Protein AF-A0A355F0G7-F1 (afdb_monomer)

Solvent-accessible surface area (backbone atoms only — not comparable to full-atom values): 9096 Å² total; per-residue (Å²): 131,79,78,76,77,79,78,52,64,48,78,48,77,61,92,85,51,51,58,78,97,47,47,94,52,57,49,36,37,37,35,39,69,74,61,60,61,42,99,81,49,38,65,32,58,67,62,50,36,55,46,54,54,48,50,50,53,51,30,58,75,64,64,29,51,63,37,31,39,38,64,49,66,73,39,27,54,54,47,21,65,75,69,75,42,88,33,47,37,76,66,89,65,71,54,96,89,41,71,76,45,29,29,31,83,95,26,54,66,36,38,40,36,39,39,33,57,69,71,77,78,74,74,77,73,71,79,72,65,94,83,71,82,79,83,88,57,100,82,72,78,82,88,79,80,83,134

Sequence (147 aa):
PAPPATPRFQAGNYGNHGVGAWEGKGFSVDLYLQASRDKRGFYDPAQSVDFLLSIDRTAKALGARWQVVYNDFGVAQKVNSATGLFNVVFQGSLHKGLLNWHGPEPLILHFHLDLEIKQAVKPAQPPLPDGGVCESYPDGGACWGEP

Structure (mmCIF, N/CA/C/O backbone):
data_AF-A0A355F0G7-F1
#
_entry.id   AF-A0A355F0G7-F1
#
loop_
_atom_site.group_PDB
_atom_site.id
_atom_site.type_symbol
_atom_site.label_atom_id
_atom_site.label_alt_id
_atom_site.label_comp_id
_atom_site.label_asym_id
_atom_site.label_entity_id
_atom_site.label_seq_id
_atom_site.pdbx_PDB_ins_code
_atom_site.Cartn_x
_atom_site.Cartn_y
_atom_site.Cartn_z
_atom_site.occupancy
_atom_site.B_iso_or_equiv
_atom_site.auth_seq_id
_atom_site.auth_comp_id
_atom_site.auth_asym_id
_atom_site.auth_atom_id
_atom_site.pdbx_PDB_model_num
ATOM 1 N N . PRO A 1 1 ? 17.495 6.503 16.984 1.00 45.22 1 PRO A N 1
ATOM 2 C CA . PRO A 1 1 ? 17.244 6.707 15.535 1.00 45.22 1 PRO A CA 1
ATOM 3 C C . PRO A 1 1 ? 16.224 7.829 15.335 1.00 45.22 1 PRO A C 1
ATOM 5 O O . PRO A 1 1 ? 15.246 7.871 16.078 1.00 45.22 1 PRO A O 1
ATOM 8 N N . ALA A 1 2 ? 16.459 8.745 14.392 1.00 36.19 2 ALA A N 1
ATOM 9 C CA . ALA A 1 2 ? 15.428 9.701 13.993 1.00 36.19 2 ALA A CA 1
ATOM 10 C C . ALA A 1 2 ? 14.214 8.931 13.438 1.00 36.19 2 ALA A C 1
ATOM 12 O O . ALA A 1 2 ? 14.415 7.869 12.836 1.00 36.19 2 ALA A O 1
ATOM 13 N N . PRO A 1 3 ? 12.974 9.410 13.648 1.00 52.09 3 PRO A N 1
ATOM 14 C CA . PRO A 1 3 ? 11.827 8.821 12.977 1.00 52.09 3 PRO A CA 1
ATOM 15 C C . PRO A 1 3 ? 12.094 8.839 11.464 1.00 52.09 3 PRO A C 1
ATOM 17 O O . PRO A 1 3 ? 12.613 9.844 10.963 1.00 52.09 3 PRO A O 1
ATOM 20 N N . PRO A 1 4 ? 11.811 7.742 10.739 1.00 56.06 4 PRO A N 1
ATOM 21 C CA . PRO A 1 4 ? 11.943 7.746 9.290 1.00 56.06 4 PRO A CA 1
ATOM 22 C C . PRO A 1 4 ? 11.145 8.929 8.739 1.00 56.06 4 PRO A C 1
ATOM 24 O O . PRO A 1 4 ? 10.053 9.226 9.231 1.00 56.06 4 PRO A O 1
ATOM 27 N N . ALA A 1 5 ? 11.721 9.642 7.768 1.00 63.69 5 ALA A N 1
ATOM 28 C CA . ALA A 1 5 ? 11.055 10.775 7.143 1.00 63.69 5 ALA A CA 1
ATOM 29 C C . ALA A 1 5 ? 9.657 10.344 6.681 1.00 63.69 5 ALA A C 1
ATOM 31 O O . ALA A 1 5 ? 9.518 9.290 6.058 1.00 63.69 5 ALA A O 1
ATOM 32 N N . THR A 1 6 ? 8.632 11.140 7.003 1.00 66.44 6 THR A N 1
ATOM 33 C CA . THR A 1 6 ? 7.255 10.848 6.598 1.00 66.44 6 THR A CA 1
ATOM 34 C C . THR A 1 6 ? 7.225 10.604 5.089 1.00 66.44 6 THR A C 1
ATOM 36 O O . THR A 1 6 ? 7.654 11.488 4.335 1.00 66.44 6 THR A O 1
ATOM 39 N N . PRO A 1 7 ? 6.754 9.431 4.631 1.00 77.25 7 PRO A N 1
ATOM 40 C CA . PRO A 1 7 ? 6.699 9.136 3.210 1.00 77.25 7 PRO A CA 1
ATOM 41 C C . PRO A 1 7 ? 5.864 10.195 2.488 1.00 77.25 7 PRO A C 1
ATOM 43 O O . PRO A 1 7 ? 4.774 10.551 2.939 1.00 77.25 7 PRO A O 1
ATOM 46 N N . ARG A 1 8 ? 6.379 10.723 1.375 1.00 88.81 8 ARG A N 1
ATOM 47 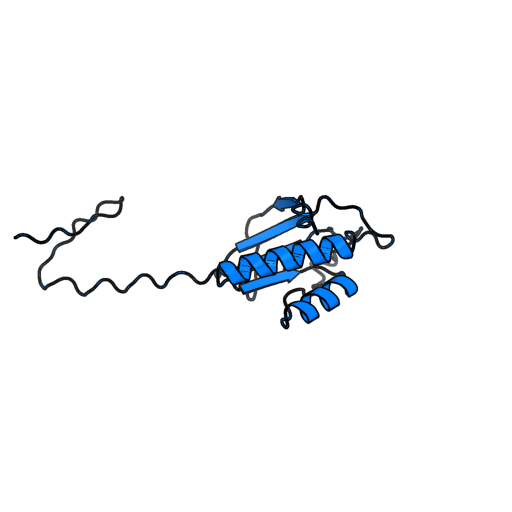C CA . ARG A 1 8 ? 5.648 11.682 0.539 1.00 88.81 8 ARG A CA 1
ATOM 48 C C . ARG A 1 8 ? 4.813 10.917 -0.473 1.00 88.81 8 ARG A C 1
ATOM 50 O O . ARG A 1 8 ? 5.334 10.042 -1.158 1.00 88.81 8 ARG A O 1
ATOM 57 N N . PHE A 1 9 ? 3.540 11.259 -0.597 1.00 93.50 9 PHE A N 1
ATOM 58 C CA . PHE A 1 9 ? 2.634 10.626 -1.548 1.00 93.50 9 PHE A CA 1
ATOM 59 C C . PHE A 1 9 ? 1.617 11.634 -2.082 1.00 93.50 9 PHE A C 1
ATOM 61 O O . PHE A 1 9 ? 1.391 12.685 -1.483 1.00 93.50 9 PHE A O 1
ATOM 68 N N . GLN A 1 10 ? 1.018 11.306 -3.221 1.00 95.00 10 GLN A N 1
ATOM 69 C CA . GLN A 1 10 ? -0.183 11.961 -3.735 1.00 95.00 10 GLN A CA 1
ATOM 70 C C . GLN A 1 10 ? -1.371 11.020 -3.553 1.00 95.00 10 GLN A C 1
ATOM 72 O O . GLN A 1 10 ? -1.204 9.805 -3.638 1.00 95.00 10 GLN A O 1
ATOM 77 N N . ALA A 1 11 ? -2.551 11.579 -3.303 1.00 94.31 11 ALA A N 1
ATOM 78 C CA . ALA A 1 11 ? -3.792 10.829 -3.173 1.00 94.31 11 ALA A CA 1
ATOM 79 C C . ALA A 1 11 ? -4.752 11.214 -4.305 1.00 94.31 11 ALA A C 1
ATOM 81 O O . ALA A 1 11 ? -4.884 12.397 -4.621 1.00 94.31 11 ALA A O 1
ATOM 82 N N . GLY A 1 12 ? -5.414 10.222 -4.896 1.00 91.19 12 GLY A N 1
ATOM 83 C CA . GLY A 1 12 ? -6.428 10.392 -5.933 1.00 91.19 12 GLY A CA 1
ATOM 84 C C . GLY A 1 12 ? -7.651 9.515 -5.667 1.00 91.19 12 GLY A C 1
ATOM 85 O O . GLY A 1 12 ? -7.542 8.461 -5.047 1.00 91.19 12 GLY A O 1
ATOM 86 N N . ASN A 1 13 ? -8.820 9.967 -6.113 1.00 88.69 13 ASN A N 1
ATOM 87 C CA . ASN A 1 13 ? -10.088 9.243 -5.999 1.00 88.69 13 ASN A CA 1
ATOM 88 C C . ASN A 1 13 ? -10.976 9.580 -7.216 1.00 88.69 13 ASN A C 1
ATOM 90 O O . ASN A 1 13 ? -10.761 10.601 -7.874 1.00 88.69 13 ASN A O 1
ATOM 94 N N . TYR A 1 14 ? -11.948 8.728 -7.535 1.00 82.75 14 TYR A N 1
ATOM 95 C CA . TYR A 1 14 ? -12.921 8.892 -8.615 1.00 82.75 14 TYR A CA 1
ATOM 96 C C . TYR A 1 14 ? -14.288 8.273 -8.252 1.00 82.75 14 TYR A C 1
ATOM 98 O O . TYR A 1 14 ? -14.450 7.584 -7.252 1.00 82.75 14 TYR A O 1
ATOM 106 N N . GLY A 1 15 ? -15.329 8.535 -9.050 1.00 78.06 15 GLY A N 1
ATOM 107 C CA . GLY A 1 15 ? -16.662 7.970 -8.794 1.00 78.06 15 GLY A CA 1
ATOM 108 C C . GLY A 1 15 ? -16.668 6.434 -8.841 1.00 78.06 15 GLY A C 1
ATOM 109 O O . GLY A 1 15 ? -16.110 5.853 -9.769 1.00 78.06 15 GLY A O 1
ATOM 110 N N . ASN A 1 16 ? -17.334 5.790 -7.873 1.00 75.19 16 ASN A N 1
ATOM 111 C CA . ASN A 1 16 ? -17.364 4.328 -7.668 1.00 75.19 16 ASN A CA 1
ATOM 112 C C . ASN A 1 16 ? -16.005 3.705 -7.298 1.00 75.19 16 ASN A C 1
ATOM 114 O O . ASN A 1 16 ? -15.757 2.527 -7.562 1.00 75.19 16 ASN A O 1
ATOM 118 N N . HIS A 1 17 ? -15.113 4.494 -6.700 1.00 77.12 17 HIS A N 1
ATOM 119 C CA . HIS A 1 17 ? -13.888 3.987 -6.095 1.00 77.12 17 HIS A CA 1
ATOM 120 C C . HIS A 1 17 ? -14.231 3.266 -4.788 1.00 77.12 17 HIS A C 1
ATOM 122 O O . HIS A 1 17 ? -14.886 3.843 -3.921 1.00 77.12 17 HIS A O 1
ATOM 128 N N . GLY A 1 18 ? -13.817 2.004 -4.667 1.00 74.75 18 GLY A N 1
ATOM 129 C CA . GLY A 1 18 ? -14.212 1.137 -3.555 1.00 74.75 18 GLY A CA 1
ATOM 130 C C . GLY A 1 18 ? -15.468 0.334 -3.859 1.00 74.75 18 GLY A C 1
ATOM 131 O O . GLY A 1 18 ? -16.577 0.861 -3.894 1.00 74.75 18 GLY A O 1
ATOM 132 N N . VAL A 1 19 ? -15.290 -0.967 -4.079 1.00 78.25 19 VAL A N 1
ATOM 133 C CA . VAL A 1 19 ? -16.362 -1.908 -4.438 1.00 78.25 19 VAL A CA 1
ATOM 134 C C . VAL A 1 19 ? -16.252 -3.194 -3.616 1.00 78.25 19 VAL A C 1
ATOM 136 O O . VAL A 1 19 ? -15.321 -3.388 -2.831 1.00 78.25 19 VAL A O 1
ATOM 139 N N . GLY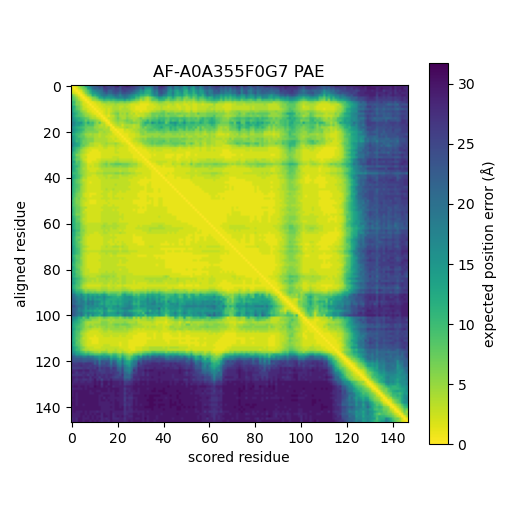 A 1 20 ? -17.198 -4.116 -3.794 1.00 82.38 20 GLY A N 1
ATOM 140 C CA . GLY A 1 20 ? -17.127 -5.443 -3.187 1.00 82.38 20 GLY A CA 1
ATOM 141 C C . GLY A 1 20 ? -17.273 -5.387 -1.668 1.00 82.38 20 GLY A C 1
ATOM 142 O O . GLY A 1 20 ? -18.249 -4.855 -1.149 1.00 82.38 20 GLY A O 1
ATOM 143 N N . ALA A 1 21 ? -16.316 -5.953 -0.928 1.00 83.25 21 ALA A N 1
ATOM 144 C CA . ALA A 1 21 ? -16.418 -6.057 0.531 1.00 83.25 21 ALA A CA 1
ATOM 145 C C . ALA A 1 21 ? -16.423 -4.695 1.260 1.00 83.25 21 ALA A C 1
ATOM 147 O O . ALA A 1 21 ? -16.857 -4.649 2.419 1.00 83.25 21 ALA A O 1
ATOM 148 N N . TRP A 1 22 ? -15.975 -3.629 0.587 1.00 86.56 22 TRP A N 1
ATOM 149 C CA . TRP A 1 22 ? -15.801 -2.275 1.122 1.00 86.56 22 TRP A CA 1
ATOM 150 C C . TRP A 1 22 ? -16.882 -1.280 0.673 1.00 86.56 22 TRP A C 1
ATOM 152 O O . TRP A 1 22 ? -16.950 -0.173 1.207 1.00 86.56 22 TRP A O 1
ATOM 162 N N . GLU A 1 23 ? -17.764 -1.677 -0.251 1.00 86.75 23 GLU A N 1
ATOM 163 C CA . GLU A 1 23 ? -18.834 -0.820 -0.771 1.00 86.75 23 GLU A CA 1
ATOM 164 C C . GLU A 1 23 ? -19.733 -0.295 0.364 1.00 86.75 23 GLU A C 1
ATOM 166 O O . GLU A 1 23 ? -20.255 -1.063 1.176 1.00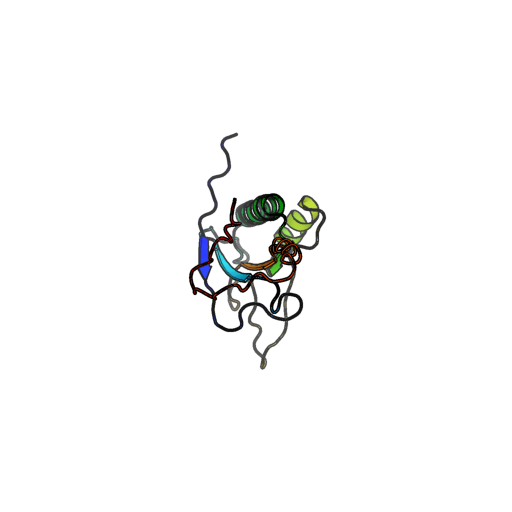 86.75 23 GLU A O 1
ATOM 171 N N . GLY A 1 24 ? -19.877 1.033 0.445 1.00 84.62 24 GLY A N 1
ATOM 172 C CA . GLY A 1 24 ? -20.718 1.715 1.435 1.00 84.62 24 GLY A CA 1
ATOM 173 C C . GLY A 1 24 ? -20.209 1.696 2.884 1.00 84.62 24 GLY A C 1
ATOM 174 O O . GLY A 1 24 ? -20.915 2.179 3.768 1.00 84.62 24 GLY A O 1
ATOM 175 N N . LYS A 1 25 ? -19.013 1.155 3.158 1.00 84.69 25 LYS A N 1
ATOM 176 C CA . LYS A 1 25 ? -18.473 1.021 4.529 1.00 84.69 25 LYS A CA 1
ATOM 177 C C . LYS A 1 25 ? -17.398 2.042 4.885 1.00 84.69 25 LYS A C 1
ATOM 179 O O . LYS A 1 25 ? -17.044 2.175 6.053 1.00 84.69 25 LYS A O 1
ATOM 184 N N . GLY A 1 26 ? -16.860 2.759 3.905 1.00 87.62 26 GLY A N 1
ATOM 185 C CA . GLY A 1 26 ? -15.755 3.672 4.150 1.00 87.62 26 GLY A CA 1
ATOM 186 C C . GLY A 1 26 ? -15.260 4.380 2.901 1.00 87.62 26 GLY A C 1
ATOM 187 O O . GLY A 1 26 ? -16.055 4.768 2.047 1.00 87.62 26 GLY A O 1
ATOM 188 N N . PHE A 1 27 ? -13.946 4.571 2.835 1.00 88.38 27 PHE A N 1
ATOM 189 C CA . PHE A 1 27 ? -13.268 5.302 1.772 1.00 88.38 27 PHE A CA 1
ATOM 190 C C . PHE A 1 27 ? -12.326 4.378 1.017 1.00 88.38 27 PHE A C 1
ATOM 192 O O . PHE A 1 27 ? -11.622 3.583 1.641 1.00 88.38 27 PHE A O 1
ATOM 199 N N . SER A 1 28 ? -12.246 4.579 -0.292 1.00 92.50 28 SER A N 1
ATOM 200 C CA . SER A 1 28 ? -11.182 4.017 -1.116 1.00 92.50 28 SER A CA 1
ATOM 201 C C . SER A 1 28 ? -10.412 5.145 -1.786 1.00 92.50 28 SER A C 1
ATOM 203 O O . SER A 1 28 ? -10.988 6.181 -2.120 1.00 92.50 28 SER A O 1
ATOM 205 N N . VAL A 1 29 ? -9.093 5.000 -1.881 1.00 94.19 29 VAL A N 1
ATOM 206 C CA . VAL A 1 29 ? -8.198 6.041 -2.393 1.00 94.19 29 VAL A CA 1
ATOM 207 C C . VAL A 1 29 ? -6.957 5.413 -3.014 1.00 94.19 29 VAL A C 1
ATOM 209 O O . VAL A 1 29 ? -6.389 4.464 -2.476 1.00 94.19 29 VAL A O 1
ATOM 212 N N . ASP A 1 30 ? -6.499 5.977 -4.125 1.00 94.69 30 ASP A N 1
ATOM 213 C CA . ASP A 1 30 ? -5.262 5.575 -4.775 1.00 94.69 30 ASP A CA 1
ATOM 214 C C . ASP A 1 30 ? -4.138 6.464 -4.251 1.00 94.69 30 ASP A C 1
ATOM 216 O O . ASP A 1 30 ? -4.222 7.695 -4.277 1.00 94.69 30 ASP A O 1
ATOM 220 N N . LEU A 1 31 ? -3.079 5.836 -3.754 1.00 95.94 31 LEU A N 1
ATOM 221 C CA . LEU A 1 31 ? -1.924 6.501 -3.172 1.00 95.94 31 LEU A CA 1
ATOM 222 C C . LEU A 1 31 ? -0.702 6.260 -4.057 1.00 95.94 31 LEU A C 1
ATOM 224 O O . LEU A 1 31 ? -0.271 5.123 -4.273 1.00 95.94 31 LEU A O 1
ATOM 228 N N . TYR A 1 32 ? -0.117 7.352 -4.538 1.00 95.44 32 TYR A N 1
ATOM 229 C CA . TYR A 1 32 ? 1.056 7.359 -5.403 1.00 95.44 32 TYR A CA 1
ATOM 230 C C . TYR A 1 32 ? 2.266 7.814 -4.599 1.00 95.44 32 TYR A C 1
ATOM 232 O O . TYR A 1 32 ? 2.417 8.997 -4.282 1.00 95.44 32 TYR A O 1
ATOM 240 N N . LEU A 1 33 ? 3.130 6.866 -4.247 1.00 94.56 33 LEU A N 1
ATOM 241 C CA . LEU A 1 33 ? 4.308 7.136 -3.437 1.00 94.56 33 LEU A CA 1
ATOM 242 C C . LEU A 1 33 ? 5.369 7.882 -4.261 1.00 94.56 33 LEU A C 1
ATOM 244 O O . LEU A 1 33 ? 5.724 7.476 -5.367 1.00 94.56 33 LEU A O 1
ATOM 248 N N . GLN A 1 34 ? 5.909 8.967 -3.711 1.00 92.31 34 GLN A N 1
ATOM 249 C CA . GLN A 1 34 ? 7.064 9.670 -4.272 1.00 92.31 34 GLN A CA 1
ATOM 250 C C . GLN A 1 34 ? 8.345 8.968 -3.807 1.00 92.31 34 GLN A C 1
ATOM 252 O O . GLN A 1 34 ? 9.063 9.451 -2.933 1.00 92.31 34 GLN A O 1
ATOM 257 N N . ALA A 1 35 ? 8.586 7.790 -4.374 1.00 88.31 35 ALA A N 1
ATOM 258 C CA . ALA A 1 35 ? 9.691 6.898 -4.045 1.00 88.31 35 ALA A CA 1
ATOM 259 C C . ALA A 1 35 ? 10.502 6.537 -5.292 1.00 88.31 35 ALA A C 1
ATOM 261 O O . ALA A 1 35 ? 10.000 6.581 -6.420 1.00 88.31 35 ALA A O 1
ATOM 262 N N . SER A 1 36 ? 11.752 6.125 -5.081 1.00 92.50 36 SER A N 1
ATOM 263 C CA . SER A 1 36 ? 12.503 5.424 -6.123 1.00 92.50 36 SER A CA 1
ATOM 264 C C . SER A 1 36 ? 11.808 4.110 -6.474 1.00 92.50 36 SER A C 1
ATOM 266 O O . SER A 1 36 ? 11.136 3.509 -5.633 1.00 92.50 36 SER A O 1
ATOM 268 N N . ARG A 1 37 ? 11.989 3.650 -7.713 1.00 95.44 37 ARG A N 1
ATOM 269 C CA . ARG A 1 37 ? 11.543 2.323 -8.138 1.00 95.44 37 ARG A CA 1
ATOM 270 C C . ARG A 1 37 ? 12.684 1.318 -8.051 1.00 95.44 37 ARG A C 1
ATOM 272 O O . ARG A 1 37 ? 13.844 1.684 -8.235 1.00 95.44 37 ARG A O 1
ATOM 279 N N . ASP A 1 38 ? 12.355 0.060 -7.792 1.00 95.75 38 ASP A N 1
ATOM 280 C CA . ASP A 1 38 ? 13.315 -1.034 -7.852 1.00 95.75 38 ASP A CA 1
ATOM 281 C C . ASP A 1 38 ? 13.503 -1.553 -9.290 1.00 95.75 38 ASP A C 1
ATOM 283 O O . ASP A 1 38 ? 12.866 -1.097 -10.241 1.00 95.75 38 ASP A O 1
ATOM 287 N N . LYS A 1 39 ? 14.371 -2.557 -9.460 1.00 96.50 39 LYS A N 1
ATOM 288 C CA . LYS A 1 39 ? 14.663 -3.158 -10.775 1.00 96.50 39 LYS A CA 1
ATOM 289 C C . LYS A 1 39 ? 13.468 -3.849 -11.448 1.00 96.50 39 LYS A C 1
ATOM 291 O O . LYS A 1 39 ? 13.548 -4.166 -12.628 1.00 96.50 39 LYS A O 1
ATOM 296 N N . ARG A 1 40 ? 12.406 -4.153 -10.697 1.00 95.06 40 ARG A N 1
ATOM 297 C CA .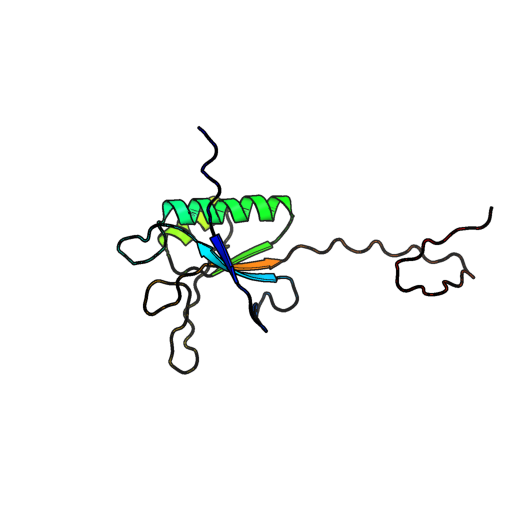 ARG A 1 40 ? 11.161 -4.745 -11.207 1.00 95.06 40 ARG A CA 1
ATOM 298 C C . ARG A 1 40 ? 10.166 -3.654 -11.620 1.00 95.06 40 ARG A C 1
ATOM 300 O O . ARG A 1 40 ? 9.163 -3.969 -12.244 1.00 95.06 40 ARG A O 1
ATOM 307 N N . GLY A 1 41 ? 10.441 -2.394 -11.275 1.00 95.56 41 GLY A N 1
ATOM 308 C CA . GLY A 1 41 ? 9.597 -1.233 -11.537 1.00 95.56 41 GLY A CA 1
ATOM 309 C C . GLY A 1 41 ? 8.590 -0.923 -10.426 1.00 95.56 41 GLY A C 1
ATOM 310 O O . GLY A 1 41 ? 7.844 0.045 -10.565 1.00 95.56 41 GLY A O 1
ATOM 311 N N . PHE A 1 42 ? 8.553 -1.710 -9.347 1.00 96.44 42 PHE A N 1
ATOM 312 C CA . PHE A 1 42 ? 7.745 -1.408 -8.162 1.00 96.44 42 PHE A CA 1
ATOM 313 C C . PHE A 1 42 ? 8.364 -0.250 -7.384 1.00 96.44 42 PHE A C 1
ATOM 315 O O . PHE A 1 42 ? 9.534 0.071 -7.586 1.00 96.44 42 PHE A O 1
ATOM 322 N N . TYR A 1 43 ? 7.616 0.365 -6.465 1.00 96.50 43 TYR A N 1
ATOM 323 C CA . TYR A 1 43 ? 8.234 1.247 -5.476 1.00 96.50 43 TYR A CA 1
ATOM 324 C C . TYR A 1 43 ? 9.292 0.489 -4.671 1.00 96.50 43 TYR A C 1
ATOM 326 O O . TYR A 1 43 ? 9.169 -0.722 -4.469 1.00 96.50 43 TYR A O 1
ATOM 334 N N . ASP A 1 44 ? 10.317 1.203 -4.202 1.00 96.12 44 ASP A N 1
ATOM 335 C CA . ASP A 1 44 ? 11.354 0.625 -3.352 1.00 96.12 44 ASP A CA 1
ATOM 336 C C . ASP A 1 44 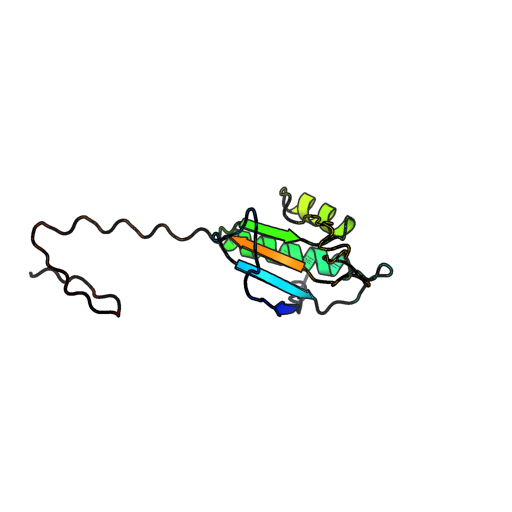? 10.721 -0.201 -2.208 1.00 96.12 44 ASP A C 1
ATOM 338 O O . ASP A 1 44 ? 9.825 0.298 -1.510 1.00 96.12 44 ASP A O 1
ATOM 342 N N . PRO A 1 45 ? 11.137 -1.466 -2.007 1.00 96.00 45 PRO A N 1
ATOM 343 C CA . PRO A 1 45 ? 10.484 -2.338 -1.041 1.00 96.00 45 PRO A CA 1
ATOM 344 C C . PRO A 1 45 ? 10.581 -1.846 0.402 1.00 96.00 45 PRO A C 1
ATOM 346 O O . PRO A 1 45 ? 9.645 -2.062 1.168 1.00 96.00 45 PRO A O 1
ATOM 349 N N . ALA A 1 46 ? 11.691 -1.213 0.797 1.00 94.50 46 ALA A N 1
ATOM 350 C CA . ALA A 1 46 ? 11.844 -0.711 2.160 1.00 94.50 46 ALA A CA 1
ATOM 351 C C . ALA A 1 46 ? 10.911 0.484 2.389 1.00 94.50 46 ALA A C 1
ATOM 353 O O . ALA A 1 46 ? 10.135 0.480 3.343 1.00 94.50 46 ALA A O 1
ATOM 354 N N . GLN A 1 47 ? 10.889 1.435 1.452 1.00 95.00 47 GLN A N 1
ATOM 355 C CA . GLN A 1 47 ? 9.990 2.591 1.516 1.00 95.00 47 GLN A CA 1
ATOM 356 C C . GLN A 1 47 ? 8.510 2.184 1.477 1.00 95.00 47 GLN A C 1
ATOM 358 O O . GLN A 1 47 ? 7.691 2.759 2.193 1.00 95.00 47 GLN A O 1
ATOM 363 N N . SER A 1 48 ? 8.164 1.167 0.684 1.00 96.12 48 SER A N 1
ATOM 364 C CA . SER A 1 48 ? 6.800 0.630 0.607 1.00 96.12 48 SER A CA 1
ATOM 365 C C . SER A 1 48 ? 6.355 0.000 1.928 1.00 96.12 48 SER A C 1
ATOM 367 O O . SER A 1 48 ? 5.245 0.253 2.393 1.00 96.12 48 SER A O 1
ATOM 369 N N . VAL A 1 49 ? 7.223 -0.803 2.554 1.00 96.94 49 VAL A N 1
ATOM 370 C CA . VAL A 1 49 ? 6.942 -1.416 3.861 1.00 96.94 49 VAL A CA 1
ATOM 371 C C . VAL A 1 49 ? 6.789 -0.339 4.932 1.00 96.94 49 VAL A C 1
ATOM 373 O O . VAL A 1 49 ? 5.806 -0.363 5.671 1.00 96.94 49 VAL A O 1
ATOM 376 N N . ASP A 1 50 ? 7.697 0.636 4.986 1.00 95.00 50 ASP A N 1
ATOM 377 C CA . ASP A 1 50 ? 7.626 1.732 5.958 1.00 95.00 50 ASP A CA 1
ATOM 378 C C . ASP A 1 50 ? 6.339 2.553 5.805 1.00 95.00 50 ASP A C 1
ATOM 380 O O . ASP A 1 50 ? 5.690 2.894 6.801 1.00 95.00 50 ASP A O 1
ATOM 384 N N . PHE A 1 51 ? 5.930 2.819 4.562 1.00 96.00 51 PHE A N 1
ATOM 385 C CA . PHE A 1 51 ? 4.682 3.504 4.250 1.00 96.00 51 PHE A CA 1
ATOM 386 C C . PHE A 1 51 ? 3.454 2.715 4.712 1.00 96.00 51 PHE A C 1
ATOM 388 O O . PHE A 1 51 ? 2.627 3.247 5.454 1.00 96.00 51 PHE A O 1
ATOM 395 N N . LEU A 1 52 ? 3.349 1.434 4.367 1.00 97.00 52 LEU A N 1
ATOM 396 C CA . LEU A 1 52 ? 2.201 0.607 4.751 1.00 97.00 52 LEU A CA 1
ATOM 397 C C . LEU A 1 52 ? 2.131 0.365 6.264 1.00 97.00 52 LEU A C 1
ATOM 399 O O . LEU A 1 52 ? 1.049 0.376 6.846 1.00 97.00 52 LEU A O 1
ATOM 403 N N . LEU A 1 53 ? 3.275 0.233 6.940 1.00 96.69 53 LEU A N 1
ATOM 404 C CA . LEU A 1 53 ? 3.310 0.177 8.403 1.00 96.69 53 LEU A CA 1
ATOM 405 C C . LEU A 1 53 ? 2.938 1.518 9.050 1.00 96.69 53 LEU A C 1
ATOM 407 O O . LEU A 1 53 ? 2.480 1.536 10.192 1.00 96.69 53 LEU A O 1
ATOM 411 N N . SER A 1 54 ? 3.115 2.648 8.358 1.00 95.19 54 SER A N 1
ATOM 412 C CA . SER A 1 54 ? 2.596 3.940 8.824 1.00 95.19 54 SER A CA 1
ATOM 413 C C . SER A 1 54 ? 1.071 4.017 8.724 1.00 95.19 54 SER A C 1
ATOM 415 O O . SER A 1 54 ? 0.436 4.476 9.674 1.00 95.19 54 SER A O 1
ATOM 417 N N . ILE A 1 55 ? 0.485 3.480 7.647 1.00 95.56 55 ILE A N 1
ATOM 418 C CA . ILE A 1 55 ? -0.969 3.324 7.506 1.00 95.56 55 ILE A CA 1
ATOM 419 C C . ILE A 1 55 ? -1.508 2.434 8.627 1.00 95.56 55 ILE A C 1
ATOM 421 O O . ILE A 1 55 ? -2.462 2.827 9.288 1.00 95.56 55 ILE A O 1
ATOM 425 N N . ASP A 1 56 ? -0.860 1.300 8.911 1.00 96.38 56 ASP A N 1
ATOM 426 C CA . ASP A 1 56 ? -1.267 0.399 9.996 1.00 96.38 56 ASP A CA 1
ATOM 427 C C . ASP A 1 56 ? -1.314 1.093 11.363 1.00 96.38 56 ASP A C 1
ATOM 429 O O . ASP A 1 56 ? -2.310 0.992 12.081 1.00 96.38 56 ASP A O 1
ATOM 433 N N . ARG A 1 57 ? -0.258 1.839 11.717 1.00 95.12 57 ARG A N 1
ATOM 434 C CA . ARG A 1 57 ? -0.214 2.592 12.980 1.00 95.12 57 ARG A CA 1
ATOM 435 C C . ARG A 1 57 ? -1.352 3.607 13.068 1.00 95.12 57 ARG A C 1
ATOM 437 O O . ARG A 1 57 ? -2.012 3.682 14.103 1.00 95.12 57 ARG A O 1
ATOM 444 N N . THR A 1 58 ? -1.602 4.352 11.993 1.00 93.12 58 THR A N 1
ATOM 445 C CA . THR A 1 58 ? -2.688 5.338 11.938 1.00 93.12 58 THR A CA 1
ATOM 446 C C . THR A 1 58 ? -4.061 4.672 12.008 1.00 93.12 58 THR A C 1
ATOM 448 O O . THR A 1 58 ? -4.902 5.091 12.797 1.00 93.12 58 THR A O 1
ATOM 451 N N . ALA A 1 59 ? -4.287 3.601 11.247 1.00 93.50 59 ALA A N 1
ATOM 452 C CA . ALA A 1 59 ? -5.548 2.868 11.251 1.00 93.50 59 ALA A CA 1
ATOM 453 C C . ALA A 1 59 ? -5.856 2.298 12.642 1.00 93.50 59 ALA A C 1
ATOM 455 O O . ALA A 1 59 ? -6.965 2.473 13.143 1.00 93.50 59 ALA A O 1
ATOM 456 N N . LYS A 1 60 ? -4.859 1.711 13.318 1.00 93.38 60 LYS A N 1
ATOM 457 C CA . LYS A 1 60 ? -4.990 1.242 14.707 1.00 93.38 60 LYS A CA 1
ATOM 458 C C . LYS A 1 60 ? -5.339 2.374 15.668 1.00 93.38 60 LYS A C 1
ATOM 460 O O . LYS A 1 60 ? -6.239 2.202 16.484 1.00 93.38 60 LYS A O 1
ATOM 465 N N . ALA A 1 61 ? -4.677 3.526 15.550 1.00 92.06 61 ALA A N 1
ATOM 466 C CA . ALA A 1 61 ? -4.973 4.696 16.378 1.00 92.06 61 ALA A CA 1
ATOM 467 C C . ALA A 1 61 ? -6.409 5.218 16.178 1.00 92.06 61 ALA A C 1
ATOM 469 O O . ALA A 1 61 ? -7.011 5.727 17.118 1.00 92.06 61 ALA A O 1
ATOM 470 N N . LEU A 1 62 ? -6.969 5.051 14.977 1.00 89.75 62 LEU A N 1
ATOM 471 C CA . LEU A 1 62 ? -8.346 5.426 14.640 1.00 89.75 62 LEU A CA 1
ATOM 472 C C . LEU A 1 62 ? -9.377 4.317 14.914 1.00 89.75 62 LEU A C 1
ATOM 474 O O . LEU A 1 62 ? -10.568 4.530 14.698 1.00 89.75 62 LEU A O 1
ATOM 478 N N . GLY A 1 63 ? -8.953 3.120 15.335 1.00 91.25 63 GLY A N 1
ATOM 479 C CA . GLY A 1 63 ? -9.838 1.953 15.429 1.00 91.25 63 GLY A CA 1
ATOM 480 C C . GLY A 1 63 ? -10.416 1.510 14.075 1.00 91.25 63 GLY A C 1
ATOM 481 O O . GLY A 1 63 ? -11.490 0.903 14.028 1.00 91.25 63 GLY A O 1
ATOM 482 N N . ALA A 1 64 ? -9.728 1.834 12.981 1.00 91.94 64 ALA A N 1
ATOM 483 C CA . ALA A 1 64 ? -10.145 1.560 11.616 1.00 91.94 64 ALA A CA 1
ATOM 484 C C . ALA A 1 64 ? -9.658 0.187 11.130 1.00 91.94 64 ALA A C 1
ATOM 486 O O . ALA A 1 64 ? -8.606 -0.313 11.538 1.00 91.94 64 ALA A O 1
ATOM 487 N N . ARG A 1 65 ? -10.416 -0.406 10.208 1.00 93.81 65 ARG A N 1
ATOM 488 C CA . ARG A 1 65 ? -9.969 -1.530 9.379 1.00 93.81 65 ARG A CA 1
ATOM 489 C C . ARG A 1 65 ? -9.425 -0.983 8.073 1.00 93.81 65 ARG A C 1
ATOM 491 O O . ARG A 1 65 ? -9.989 -0.039 7.528 1.00 93.81 65 ARG A O 1
ATOM 498 N N . TRP A 1 66 ? -8.366 -1.595 7.564 1.00 96.06 66 TRP A N 1
ATOM 499 C CA . TRP A 1 66 ? -7.746 -1.168 6.319 1.00 96.06 66 TRP A CA 1
ATOM 500 C C . TRP A 1 66 ? -7.296 -2.365 5.485 1.00 96.06 66 TRP A C 1
ATOM 502 O O . TRP A 1 66 ? -6.992 -3.429 6.027 1.00 96.06 66 TRP A O 1
ATOM 512 N N . GLN A 1 67 ? -7.251 -2.178 4.174 1.00 96.25 67 GLN A N 1
ATOM 513 C CA . GLN A 1 67 ? -6.654 -3.100 3.217 1.00 96.25 67 GLN A CA 1
ATOM 514 C C . GLN A 1 67 ? -6.015 -2.295 2.094 1.00 96.25 67 GLN A C 1
ATOM 516 O O . GLN A 1 67 ? -6.506 -1.233 1.733 1.00 96.25 67 GLN A O 1
ATOM 521 N N . VAL A 1 68 ? -4.914 -2.793 1.544 1.00 95.94 68 VAL A N 1
ATOM 522 C CA . VAL A 1 68 ? -4.2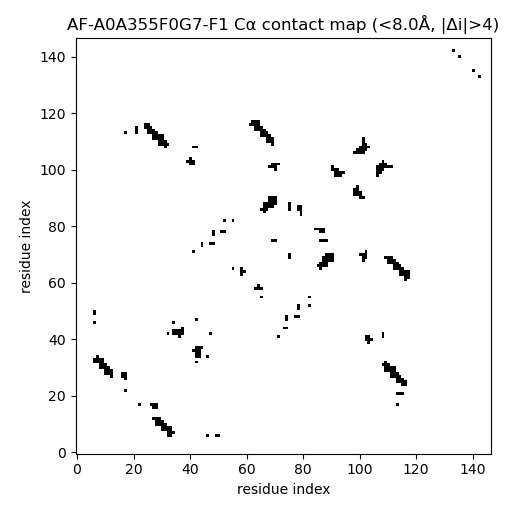89 -2.232 0.356 1.00 95.94 68 VAL A CA 1
ATOM 523 C C . VAL A 1 68 ? -4.163 -3.290 -0.723 1.00 95.94 68 VAL A C 1
ATOM 525 O O . VAL A 1 68 ? -3.644 -4.376 -0.465 1.00 95.94 68 VAL A O 1
ATOM 528 N N . VAL A 1 69 ? -4.554 -2.956 -1.949 1.00 93.94 69 VAL A N 1
ATOM 529 C CA . VAL A 1 69 ? -4.217 -3.753 -3.129 1.00 93.94 69 VAL A CA 1
ATOM 530 C C . VAL A 1 69 ? -2.877 -3.269 -3.691 1.00 93.94 69 VAL A C 1
ATOM 532 O O . VAL A 1 69 ? -2.745 -2.115 -4.106 1.00 93.94 69 VAL A O 1
ATOM 535 N N . TYR A 1 70 ? -1.861 -4.138 -3.664 1.00 95.12 70 TYR A N 1
ATOM 536 C CA . TYR A 1 70 ? -0.515 -3.854 -4.179 1.00 95.12 70 TYR A CA 1
ATOM 537 C C . TYR A 1 70 ? 0.236 -5.146 -4.516 1.00 95.12 70 TYR A C 1
ATOM 539 O O . TYR A 1 70 ? 0.484 -5.976 -3.643 1.00 95.12 70 TYR A O 1
ATOM 547 N N . ASN A 1 71 ? 0.641 -5.311 -5.778 1.00 93.88 71 ASN A N 1
ATOM 548 C CA . ASN A 1 71 ? 1.064 -6.611 -6.308 1.00 93.88 71 ASN A CA 1
ATOM 549 C C . ASN A 1 71 ? 2.561 -6.948 -6.105 1.00 93.88 71 ASN A C 1
ATOM 551 O O . ASN A 1 71 ? 3.097 -7.805 -6.811 1.00 93.88 71 ASN A O 1
ATOM 555 N N . ASP A 1 72 ? 3.250 -6.343 -5.131 1.00 94.69 72 ASP A N 1
ATOM 556 C CA . ASP A 1 72 ? 4.596 -6.786 -4.733 1.00 94.69 72 ASP A CA 1
ATOM 557 C C . ASP A 1 72 ? 4.530 -7.831 -3.605 1.00 94.69 72 ASP A C 1
ATOM 559 O O . ASP A 1 72 ? 4.328 -7.501 -2.433 1.00 94.69 72 ASP A O 1
ATOM 563 N N . PHE A 1 73 ? 4.772 -9.103 -3.949 1.00 93.88 73 PHE A N 1
ATOM 564 C CA . PHE A 1 73 ? 4.792 -10.229 -3.002 1.00 93.88 73 PHE A CA 1
ATOM 565 C C . PHE A 1 73 ? 5.728 -10.023 -1.811 1.00 93.88 73 PHE A C 1
ATOM 567 O O . PHE A 1 73 ? 5.361 -10.341 -0.679 1.00 93.88 73 PHE A O 1
ATOM 574 N N . GLY A 1 74 ? 6.915 -9.457 -2.039 1.00 96.56 74 GLY A N 1
ATOM 575 C CA . GLY A 1 74 ? 7.886 -9.251 -0.968 1.00 96.56 74 GLY A CA 1
ATOM 576 C C . GLY A 1 74 ? 7.413 -8.210 0.046 1.00 96.56 74 GLY A C 1
ATOM 577 O O . GLY A 1 74 ? 7.618 -8.374 1.249 1.00 96.56 74 GLY A O 1
ATOM 578 N N . VAL A 1 75 ? 6.750 -7.155 -0.430 1.00 97.44 75 VAL A N 1
ATOM 579 C CA . VAL A 1 75 ? 6.163 -6.119 0.430 1.00 97.44 75 VAL A CA 1
ATOM 580 C C . VAL A 1 75 ? 4.956 -6.676 1.177 1.00 97.44 75 VAL A C 1
ATOM 582 O O . VAL A 1 75 ? 4.893 -6.542 2.400 1.00 97.44 75 VAL A O 1
ATOM 585 N N . ALA A 1 76 ? 4.046 -7.362 0.480 1.00 97.56 76 ALA A N 1
ATOM 586 C CA . ALA A 1 76 ? 2.860 -7.945 1.097 1.00 97.56 76 ALA A CA 1
ATOM 587 C C . ALA A 1 76 ? 3.225 -8.935 2.208 1.00 97.56 76 ALA A C 1
ATOM 589 O O . ALA A 1 76 ? 2.713 -8.830 3.321 1.00 97.56 76 ALA A O 1
ATOM 590 N N . GLN A 1 77 ? 4.174 -9.841 1.954 1.00 97.88 77 GLN A N 1
ATOM 591 C CA . GLN A 1 77 ? 4.637 -10.800 2.955 1.00 97.88 77 GLN A CA 1
ATOM 592 C C . GLN A 1 77 ? 5.178 -10.101 4.207 1.00 97.88 77 GLN A C 1
ATOM 594 O O . GLN A 1 77 ? 4.808 -10.472 5.323 1.00 97.88 77 GLN A O 1
ATOM 599 N N . LYS A 1 78 ? 6.033 -9.085 4.039 1.00 98.31 78 LYS A N 1
ATOM 600 C CA . LYS A 1 78 ? 6.633 -8.352 5.162 1.00 98.31 78 LYS A CA 1
ATOM 601 C C . LYS A 1 78 ? 5.579 -7.622 5.988 1.00 98.31 78 LYS A C 1
ATOM 603 O O . LYS A 1 78 ? 5.570 -7.757 7.209 1.00 98.31 78 LYS A O 1
ATOM 608 N N . VAL A 1 79 ? 4.680 -6.885 5.337 1.00 98.31 79 VAL A N 1
ATOM 609 C CA . VAL A 1 79 ? 3.646 -6.100 6.028 1.00 98.31 79 VAL A CA 1
ATOM 610 C C . VAL A 1 79 ? 2.631 -7.013 6.709 1.00 98.31 79 VAL A C 1
ATOM 612 O O . VAL A 1 79 ? 2.319 -6.811 7.881 1.00 98.31 79 VAL A O 1
ATOM 615 N N . ASN A 1 80 ? 2.157 -8.055 6.026 1.00 98.31 80 ASN A N 1
ATOM 616 C CA . ASN A 1 80 ? 1.178 -8.977 6.600 1.00 98.31 80 ASN A CA 1
ATOM 617 C C . ASN A 1 80 ? 1.770 -9.760 7.781 1.00 98.31 80 ASN A C 1
ATOM 619 O O . ASN A 1 80 ? 1.106 -9.932 8.800 1.00 98.31 80 ASN A O 1
ATOM 623 N N . SER A 1 81 ? 3.048 -10.152 7.705 1.00 98.06 81 SER A N 1
ATOM 624 C CA . SER A 1 81 ? 3.737 -10.782 8.842 1.00 98.06 81 SER A CA 1
ATOM 625 C C . SER A 1 81 ? 3.903 -9.818 10.018 1.00 98.06 81 SER A C 1
ATOM 627 O O . SER A 1 81 ? 3.681 -10.203 11.160 1.00 98.06 81 SER A O 1
ATOM 629 N N . ALA A 1 82 ? 4.263 -8.558 9.755 1.00 97.44 82 ALA A N 1
ATOM 630 C CA . ALA A 1 82 ? 4.466 -7.554 10.800 1.00 97.44 82 ALA A CA 1
ATOM 631 C C . ALA A 1 82 ? 3.159 -7.119 11.486 1.00 97.44 82 ALA A C 1
ATOM 633 O O . ALA A 1 82 ? 3.160 -6.786 12.669 1.00 97.44 82 ALA A O 1
ATOM 634 N N . THR A 1 83 ? 2.046 -7.106 10.752 1.00 97.12 83 THR A N 1
ATOM 635 C CA . THR A 1 83 ? 0.734 -6.699 11.278 1.00 97.12 83 THR A CA 1
ATOM 636 C C . THR A 1 83 ? -0.069 -7.862 11.858 1.00 97.12 83 THR A C 1
ATOM 638 O O . THR A 1 83 ? -0.987 -7.620 12.640 1.00 97.12 83 THR A O 1
ATOM 641 N N . GLY A 1 84 ? 0.268 -9.105 11.493 1.00 96.50 84 GLY A N 1
ATOM 642 C CA . GLY A 1 84 ? -0.498 -10.303 11.843 1.00 96.50 84 GLY A CA 1
ATOM 643 C C . GLY A 1 84 ? -1.831 -10.419 11.094 1.00 96.50 84 GLY A C 1
ATOM 644 O O . GLY A 1 84 ? -2.665 -11.245 11.458 1.00 96.50 84 GLY A O 1
ATOM 645 N N . LEU A 1 85 ? -2.051 -9.586 10.073 1.00 94.88 85 LEU A N 1
ATOM 646 C CA . LEU A 1 85 ? -3.293 -9.487 9.313 1.00 94.88 85 LEU A CA 1
ATOM 647 C C . LEU A 1 85 ? -3.002 -9.517 7.813 1.00 94.88 85 LEU A C 1
ATOM 649 O O . LEU A 1 85 ? -1.939 -9.103 7.356 1.00 94.88 85 LEU A O 1
ATOM 653 N N . PHE A 1 86 ? -3.971 -9.975 7.025 1.00 94.69 86 PHE A N 1
ATOM 654 C CA . PHE A 1 86 ? -3.866 -9.999 5.566 1.00 94.69 86 PHE A CA 1
ATOM 655 C C . PHE A 1 86 ? -4.301 -8.652 4.961 1.00 94.69 86 PHE A C 1
ATOM 657 O O . PHE A 1 86 ? -5.299 -8.565 4.246 1.00 94.69 86 PHE A O 1
ATOM 664 N N . ASN A 1 87 ? -3.578 -7.585 5.318 1.00 96.19 87 ASN A N 1
ATOM 665 C CA . ASN A 1 87 ? -3.924 -6.213 4.940 1.00 96.19 87 ASN A CA 1
ATOM 666 C C . ASN A 1 87 ? -3.449 -5.855 3.530 1.00 96.19 87 ASN A C 1
ATOM 668 O O . ASN A 1 87 ? -4.108 -5.076 2.859 1.00 96.19 87 ASN A O 1
ATOM 672 N N . VAL A 1 88 ? -2.336 -6.412 3.054 1.00 96.75 88 VAL A N 1
ATOM 673 C CA . VAL A 1 88 ? -1.853 -6.198 1.684 1.00 96.75 88 VAL A CA 1
ATOM 674 C C . VAL A 1 88 ? -2.258 -7.387 0.827 1.00 96.75 88 VAL A C 1
ATOM 676 O O . VAL A 1 88 ? -1.828 -8.515 1.088 1.00 96.75 88 VAL A O 1
ATOM 679 N N . VAL A 1 89 ? -3.088 -7.135 -0.181 1.00 93.00 89 VAL A N 1
ATOM 680 C CA . VAL A 1 89 ? -3.707 -8.161 -1.020 1.00 93.00 89 VAL A CA 1
ATOM 681 C C . VAL A 1 89 ? -3.359 -7.987 -2.491 1.00 93.00 89 VAL A C 1
ATOM 683 O O . VAL A 1 89 ? -2.909 -6.932 -2.940 1.00 93.00 89 VAL A O 1
ATOM 686 N N . PHE A 1 90 ? -3.589 -9.061 -3.241 1.00 88.62 90 PHE A N 1
ATOM 687 C CA . PHE A 1 90 ? -3.349 -9.130 -4.673 1.00 88.62 90 PHE A CA 1
ATOM 688 C C . PHE A 1 90 ? -4.673 -9.079 -5.411 1.00 88.62 90 PHE A C 1
ATOM 690 O O . PHE A 1 90 ? -5.615 -9.787 -5.053 1.00 88.62 90 PHE A O 1
ATOM 697 N N . GLN A 1 91 ? -4.714 -8.310 -6.492 1.00 79.56 91 GLN A N 1
ATOM 698 C CA . GLN A 1 91 ? -5.831 -8.340 -7.423 1.00 79.56 91 GLN A CA 1
ATOM 699 C C . GLN A 1 91 ? -5.299 -8.386 -8.849 1.00 79.56 91 GLN A C 1
ATOM 701 O O . GLN A 1 91 ? -4.606 -7.481 -9.314 1.00 79.56 91 GLN A O 1
ATOM 706 N N . GLY A 1 92 ? -5.638 -9.475 -9.533 1.00 67.81 92 GLY A N 1
ATOM 707 C CA . GLY A 1 92 ? -5.316 -9.722 -10.932 1.00 67.81 92 GLY A CA 1
ATOM 708 C C . GLY A 1 92 ? -6.557 -10.217 -11.658 1.00 67.81 92 GLY A C 1
ATOM 709 O O . GLY A 1 92 ? -6.619 -11.371 -12.064 1.00 67.81 92 GLY A O 1
ATOM 710 N N . SER A 1 93 ? -7.587 -9.376 -11.749 1.00 63.94 93 SER A N 1
ATOM 711 C CA . SER A 1 93 ? -8.783 -9.687 -12.538 1.00 63.94 93 SER A CA 1
ATOM 712 C C . SER A 1 93 ? -8.701 -8.998 -13.893 1.00 63.94 93 SER A C 1
ATOM 714 O O . SER A 1 93 ? -8.425 -7.800 -13.976 1.00 63.94 93 SER A O 1
ATOM 716 N N . LEU A 1 94 ? -8.951 -9.758 -14.956 1.00 65.25 94 LEU A N 1
ATOM 717 C CA . LEU A 1 94 ? -9.087 -9.215 -16.302 1.00 65.25 94 LEU A CA 1
ATOM 718 C C . LEU A 1 94 ? -10.419 -8.470 -16.402 1.00 65.25 94 LEU A C 1
ATOM 720 O O . LEU A 1 94 ? -11.474 -9.049 -16.147 1.00 65.25 94 LEU A O 1
ATOM 724 N N . HIS A 1 95 ? -10.383 -7.205 -16.814 1.00 63.06 95 HIS A N 1
ATOM 725 C CA . HIS A 1 95 ? -11.587 -6.459 -17.162 1.00 63.06 95 HIS A CA 1
ATOM 726 C C . HIS A 1 95 ? -11.569 -6.169 -18.661 1.00 63.06 95 HIS A C 1
ATOM 728 O O . HIS A 1 95 ? -10.669 -5.495 -19.155 1.00 63.06 95 HIS A O 1
ATOM 734 N N . LYS A 1 96 ? -12.550 -6.701 -19.404 1.00 64.62 96 LYS A N 1
ATOM 735 C CA . LYS A 1 96 ? -12.667 -6.524 -20.869 1.00 64.62 96 LYS A CA 1
ATOM 736 C C . LYS A 1 96 ? -11.386 -6.892 -21.644 1.00 64.62 96 LYS A C 1
ATOM 738 O O . LYS A 1 96 ? -11.034 -6.236 -22.616 1.00 64.62 96 LYS A O 1
ATOM 743 N N . GLY A 1 97 ? -10.677 -7.932 -21.198 1.00 64.31 97 GLY A N 1
ATOM 744 C CA . GLY A 1 97 ? -9.431 -8.394 -21.826 1.00 64.31 97 GLY A CA 1
ATOM 745 C C . GLY A 1 97 ? -8.186 -7.567 -21.484 1.00 64.31 97 GLY A C 1
ATOM 746 O O . GLY A 1 97 ? -7.102 -7.912 -21.943 1.00 64.31 97 GLY A O 1
ATOM 747 N N . LEU A 1 98 ? -8.314 -6.524 -20.656 1.00 58.78 98 LEU A N 1
ATOM 748 C CA . LEU A 1 98 ? -7.199 -5.711 -20.178 1.00 58.78 98 LEU A CA 1
ATOM 749 C C . LEU A 1 98 ? -6.919 -6.019 -18.702 1.00 58.78 98 LEU A C 1
ATOM 751 O O . LEU A 1 98 ? -7.825 -6.037 -17.862 1.00 58.78 98 LEU A O 1
ATOM 755 N N . LEU A 1 99 ? -5.648 -6.273 -18.386 1.00 65.81 99 LEU A N 1
ATOM 756 C CA . LEU A 1 99 ? -5.167 -6.362 -17.011 1.00 65.81 99 LEU A CA 1
ATOM 757 C C . LEU A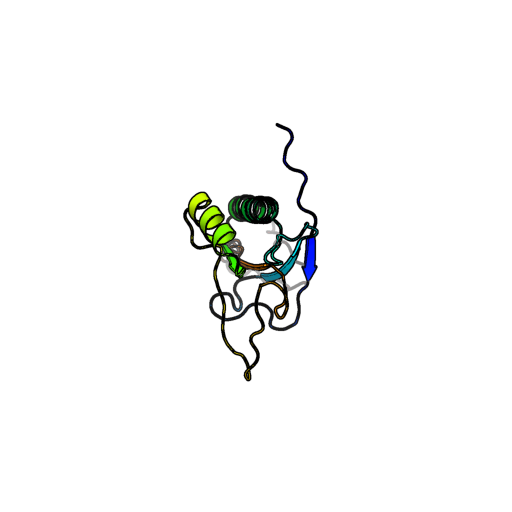 1 99 ? -4.857 -4.941 -16.537 1.00 65.81 99 LEU A C 1
ATOM 759 O O . LEU A 1 99 ? -4.002 -4.284 -17.117 1.00 65.81 99 LEU A O 1
ATOM 763 N N . ASN A 1 100 ? -5.554 -4.459 -15.512 1.00 62.75 100 ASN A N 1
ATOM 764 C CA . ASN A 1 100 ? -5.465 -3.059 -15.100 1.00 62.75 100 ASN A CA 1
ATOM 765 C C . ASN A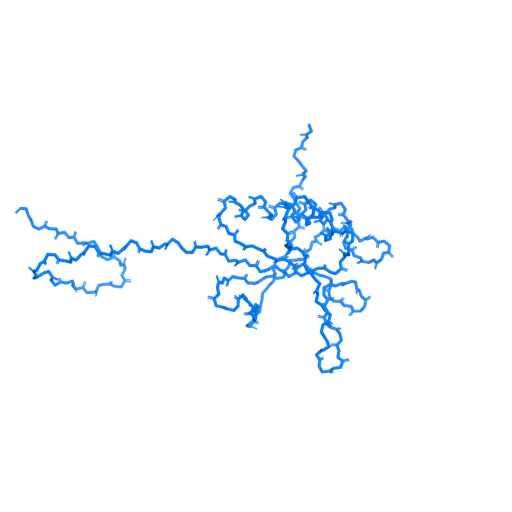 1 100 ? -5.084 -2.899 -13.626 1.00 62.75 100 ASN A C 1
ATOM 767 O O . ASN A 1 100 ? -5.854 -2.273 -12.921 1.00 62.75 100 ASN A O 1
ATOM 771 N N . TRP A 1 101 ? -4.008 -3.493 -13.082 1.00 72.56 101 TRP A N 1
ATOM 772 C CA . TRP A 1 101 ? -3.900 -3.475 -11.607 1.00 72.56 101 TRP A CA 1
ATOM 773 C C . TRP A 1 101 ? -2.496 -3.383 -10.983 1.00 72.56 101 TRP A C 1
ATOM 775 O O . TRP A 1 101 ? -1.611 -4.186 -11.264 1.00 72.56 101 TRP A O 1
ATOM 785 N N . HIS A 1 102 ? -2.371 -2.407 -10.070 1.00 82.12 102 HIS A N 1
ATOM 786 C CA . HIS A 1 102 ? -1.459 -2.236 -8.920 1.00 82.12 102 HIS A CA 1
ATOM 787 C C . HIS A 1 102 ? -0.036 -2.801 -9.030 1.00 82.12 102 HIS A C 1
ATOM 789 O O . HIS A 1 102 ? 0.451 -3.481 -8.122 1.00 82.12 102 HIS A O 1
ATOM 795 N N . GLY A 1 103 ? 0.642 -2.526 -10.139 1.00 85.25 103 GLY A N 1
ATOM 796 C CA . GLY A 1 103 ? 1.990 -3.012 -10.410 1.00 85.25 103 GLY A CA 1
ATOM 797 C C . GLY A 1 103 ? 2.759 -2.088 -11.351 1.00 85.25 103 GLY A C 1
ATOM 798 O O . GLY A 1 103 ? 2.237 -1.048 -11.747 1.00 85.25 103 GLY A O 1
ATOM 799 N N . PRO A 1 104 ? 4.007 -2.433 -11.692 1.00 88.25 104 PRO A N 1
ATOM 800 C CA . PRO A 1 104 ? 4.794 -1.700 -12.675 1.00 88.25 104 PRO A CA 1
ATOM 801 C C . PRO A 1 104 ? 4.176 -1.776 -14.077 1.00 88.25 104 PRO A C 1
ATOM 803 O O . PRO A 1 104 ? 3.335 -2.633 -14.350 1.00 88.25 104 PRO A O 1
ATOM 806 N N . GLU A 1 105 ? 4.649 -0.902 -14.969 1.00 84.75 105 GLU A N 1
ATOM 807 C CA . GLU A 1 105 ? 4.320 -0.887 -16.403 1.00 84.75 105 GLU A CA 1
ATOM 808 C C . GLU A 1 105 ? 4.265 -2.318 -16.991 1.00 84.75 105 GLU A C 1
ATOM 810 O O . GLU A 1 105 ? 5.181 -3.106 -16.727 1.00 84.75 105 GLU A O 1
ATOM 815 N N . PRO A 1 106 ? 3.225 -2.687 -17.769 1.00 84.31 106 PRO A N 1
ATOM 816 C CA . PRO A 1 106 ? 2.152 -1.851 -18.333 1.00 84.31 106 PRO A CA 1
ATOM 817 C C . PRO A 1 106 ? 0.963 -1.585 -17.398 1.00 84.31 106 PRO A C 1
ATOM 819 O O . PRO A 1 106 ? -0.086 -1.116 -17.834 1.00 84.31 106 PRO A O 1
ATOM 822 N N . LEU A 1 107 ? 1.092 -1.931 -16.118 1.00 87.44 107 LEU A N 1
ATOM 823 C CA . LEU A 1 107 ? 0.057 -1.711 -15.115 1.00 87.44 107 LEU A CA 1
ATOM 824 C C . LEU A 1 107 ? 0.229 -0.335 -14.457 1.00 87.44 107 LEU A C 1
ATOM 826 O O . LEU A 1 107 ? 1.241 0.348 -14.622 1.00 87.44 107 LEU A O 1
ATOM 830 N N . ILE A 1 108 ? -0.774 0.070 -13.680 1.00 89.06 108 ILE A N 1
ATOM 831 C CA . ILE A 1 108 ? -0.751 1.345 -12.964 1.00 89.06 108 ILE A CA 1
ATOM 832 C C . ILE A 1 108 ? -0.135 1.124 -11.584 1.00 89.06 108 ILE A C 1
ATOM 834 O O . ILE A 1 108 ? -0.736 0.481 -10.720 1.00 89.06 108 ILE A O 1
ATOM 838 N N . LEU A 1 109 ? 1.044 1.696 -11.351 1.00 93.62 109 LEU A N 1
ATOM 839 C CA . LEU A 1 109 ? 1.729 1.597 -10.066 1.00 93.62 109 LEU A CA 1
ATOM 840 C C . LEU A 1 109 ? 1.113 2.571 -9.055 1.00 93.62 109 LEU A C 1
ATOM 842 O O . LEU A 1 109 ? 1.336 3.777 -9.137 1.00 93.62 109 LEU A O 1
ATOM 846 N N . HIS A 1 110 ? 0.356 2.031 -8.106 1.00 94.69 110 HIS A N 1
ATOM 847 C CA . HIS A 1 110 ? -0.224 2.746 -6.971 1.00 94.69 110 HIS A CA 1
ATOM 848 C C . HIS A 1 110 ? -0.580 1.752 -5.860 1.00 94.69 110 HIS A C 1
ATOM 850 O O . HIS A 1 110 ? -0.662 0.546 -6.104 1.00 94.69 110 HIS A O 1
ATOM 856 N N . PHE A 1 111 ? -0.797 2.264 -4.650 1.00 95.56 111 PHE A N 1
ATOM 857 C CA . PHE A 1 111 ? -1.461 1.530 -3.577 1.00 95.56 111 PHE A CA 1
ATOM 858 C C . PHE A 1 111 ? -2.939 1.907 -3.585 1.00 95.56 111 PHE A C 1
ATOM 860 O O . PHE A 1 111 ? -3.256 3.076 -3.385 1.00 95.56 111 PHE A O 1
ATOM 867 N N . HIS A 1 112 ? -3.834 0.948 -3.778 1.00 94.88 112 HIS A N 1
ATOM 868 C CA . HIS A 1 112 ? -5.261 1.191 -3.582 1.00 94.88 112 HIS A CA 1
ATOM 869 C C . HIS A 1 112 ? -5.620 0.877 -2.146 1.00 94.88 112 HIS A C 1
ATOM 871 O O . HIS A 1 112 ? -5.572 -0.285 -1.758 1.00 94.88 112 HIS A O 1
ATOM 877 N N . LEU A 1 113 ? -5.904 1.902 -1.354 1.00 95.75 113 LEU A N 1
ATOM 878 C CA . LEU A 1 113 ? -6.256 1.779 0.052 1.00 95.75 113 LEU A CA 1
ATOM 879 C C . LEU A 1 113 ? -7.773 1.773 0.202 1.00 95.75 113 LEU A C 1
ATOM 881 O O . LEU A 1 113 ? -8.406 2.774 -0.112 1.00 95.75 113 LEU A O 1
ATOM 885 N N . ASP A 1 114 ? -8.304 0.708 0.790 1.00 94.31 114 ASP A N 1
ATOM 886 C CA . ASP A 1 114 ? -9.637 0.655 1.376 1.00 94.31 114 ASP A CA 1
ATOM 887 C C . ASP A 1 114 ? -9.547 0.887 2.891 1.00 94.31 114 ASP A C 1
ATOM 889 O O . ASP A 1 114 ? -8.724 0.276 3.583 1.00 94.31 114 ASP A O 1
ATOM 893 N N . LEU A 1 115 ? -10.397 1.764 3.425 1.00 93.62 115 LEU A N 1
ATOM 894 C CA . LEU A 1 115 ? -10.411 2.148 4.835 1.00 93.62 115 LEU A CA 1
ATOM 895 C C . LEU A 1 115 ? -11.846 2.233 5.369 1.00 93.62 115 LEU A C 1
ATOM 897 O O . LEU A 1 115 ? -12.625 3.088 4.956 1.00 93.62 115 LEU A O 1
ATOM 901 N N . GLU A 1 116 ? -12.169 1.405 6.361 1.00 93.12 116 GLU A N 1
ATOM 902 C CA . GLU A 1 116 ? -13.427 1.432 7.115 1.00 93.12 116 GLU A CA 1
ATOM 903 C C . GLU A 1 116 ? -13.139 1.970 8.520 1.00 93.12 116 GLU A C 1
ATOM 905 O O . GLU A 1 116 ? -12.545 1.291 9.363 1.00 93.12 116 GLU A O 1
ATOM 910 N N . ILE A 1 117 ? -13.565 3.204 8.787 1.00 87.44 117 ILE A N 1
ATOM 911 C CA . ILE A 1 117 ? -13.541 3.776 10.134 1.00 87.44 117 ILE A CA 1
ATOM 912 C C . ILE A 1 117 ? -14.871 3.414 10.781 1.00 87.44 117 ILE A C 1
ATOM 914 O O . ILE A 1 117 ? -15.926 3.790 10.268 1.00 87.44 117 ILE A O 1
ATOM 918 N N . LYS A 1 118 ? -14.841 2.692 11.907 1.00 78.31 118 LYS A N 1
ATOM 919 C CA . LYS A 1 118 ? -16.067 2.415 12.660 1.00 78.31 118 LYS A CA 1
ATOM 920 C C . LYS A 1 118 ? -16.707 3.747 13.031 1.00 78.31 118 LYS A C 1
ATOM 922 O O . LYS A 1 118 ? -16.130 4.516 13.797 1.00 78.31 118 LYS A O 1
ATOM 927 N N . GLN A 1 119 ? -17.890 4.018 12.486 1.00 66.31 119 GLN A N 1
ATOM 928 C CA . GLN A 1 119 ? -18.670 5.166 12.921 1.00 66.31 119 GLN A CA 1
ATOM 929 C C . GLN A 1 119 ? -18.907 5.024 14.425 1.00 66.31 119 GLN A C 1
ATOM 931 O O . GLN A 1 119 ? -19.273 3.944 14.902 1.00 66.31 119 GLN A O 1
ATOM 936 N N . ALA A 1 120 ? -18.683 6.101 15.178 1.00 58.66 120 ALA A N 1
ATOM 937 C CA . ALA A 1 120 ? -19.184 6.156 16.538 1.00 58.66 120 ALA A CA 1
ATOM 938 C C . ALA A 1 120 ? -20.689 5.890 16.459 1.00 58.66 120 ALA A C 1
ATOM 940 O O . ALA A 1 120 ? -21.397 6.568 15.711 1.00 58.66 120 ALA A O 1
ATOM 941 N N . VAL A 1 121 ? -21.170 4.876 17.182 1.00 51.41 121 VAL A N 1
ATOM 942 C CA . VAL A 1 121 ? -22.609 4.670 17.345 1.00 51.41 121 VAL A CA 1
ATOM 943 C C . VAL A 1 121 ? -23.144 5.990 17.878 1.00 51.41 121 VAL A C 1
ATOM 945 O O . VAL A 1 121 ? -22.752 6.403 18.971 1.00 51.41 121 VAL A O 1
ATOM 948 N N . LYS A 1 122 ? -23.971 6.689 17.090 1.00 49.50 122 LYS A N 1
ATOM 949 C CA . LYS A 1 122 ? -24.675 7.874 17.579 1.00 49.50 122 LYS A CA 1
ATOM 950 C C . LYS A 1 122 ? -25.386 7.412 18.854 1.00 49.50 122 LYS A C 1
ATOM 952 O O . LYS A 1 122 ? -26.152 6.449 18.752 1.00 49.50 122 LYS A O 1
ATOM 957 N N . PRO A 1 123 ? -25.102 7.988 20.039 1.00 48.78 123 PRO A N 1
ATOM 958 C CA . PRO A 1 123 ? -25.812 7.599 21.246 1.00 48.78 123 PRO A CA 1
ATOM 959 C C . PRO A 1 123 ? -27.301 7.653 20.928 1.00 48.78 123 PRO A C 1
ATOM 961 O O . PRO A 1 123 ? -27.749 8.628 20.315 1.00 48.78 123 PRO A O 1
ATOM 964 N N . ALA A 1 124 ? -28.041 6.592 21.259 1.00 52.56 124 ALA A N 1
ATOM 965 C CA . ALA A 1 124 ? -29.489 6.642 21.160 1.00 52.56 124 ALA A CA 1
ATOM 966 C C . ALA A 1 124 ? -29.923 7.918 21.884 1.00 52.56 124 ALA A C 1
ATOM 968 O O . ALA A 1 124 ? -29.545 8.117 23.042 1.00 52.56 124 ALA A O 1
ATOM 969 N N . GLN A 1 125 ? -30.625 8.816 21.183 1.00 52.16 125 GLN A N 1
ATOM 970 C CA . GLN A 1 125 ? -31.269 9.929 21.866 1.00 52.16 125 GLN A CA 1
ATOM 971 C C . GLN A 1 125 ? -32.095 9.298 22.992 1.00 52.16 125 GLN A C 1
ATOM 973 O O . GLN A 1 125 ? -32.850 8.359 22.708 1.00 52.16 125 GLN A O 1
ATOM 978 N N . PRO A 1 126 ? -31.922 9.731 24.256 1.00 55.28 126 PRO A N 1
ATOM 979 C CA . PRO A 1 126 ? -32.839 9.324 25.304 1.00 55.28 126 PRO A CA 1
ATOM 980 C C . PRO A 1 126 ? -34.261 9.584 24.795 1.00 55.28 126 PRO A C 1
ATOM 982 O O . PRO A 1 126 ? -34.454 10.582 24.087 1.00 55.28 126 PRO A O 1
ATOM 985 N N . PRO A 1 127 ? -35.241 8.711 25.090 1.00 56.56 127 PRO A N 1
ATOM 986 C CA . PRO A 1 127 ? -36.623 9.026 24.770 1.00 56.56 127 PRO A CA 1
ATOM 987 C C . PRO A 1 127 ? -36.916 10.428 25.306 1.00 56.56 127 PRO A C 1
ATOM 989 O O . PRO A 1 127 ? -36.592 10.735 26.457 1.00 56.56 127 PRO A O 1
ATOM 992 N N . LEU A 1 128 ? -37.436 11.296 24.434 1.00 53.84 128 LEU A N 1
ATOM 993 C CA . LEU A 1 128 ? -37.904 12.610 24.853 1.00 53.84 128 LEU A CA 1
ATOM 994 C C . LEU A 1 128 ? -38.893 12.389 26.009 1.00 53.84 128 LEU A C 1
ATOM 996 O O . LEU A 1 128 ? -39.704 11.463 25.919 1.00 53.84 128 LEU A O 1
ATOM 1000 N N . PRO A 1 129 ? -38.836 13.181 27.093 1.00 54.66 129 PRO A N 1
ATOM 1001 C CA . PRO A 1 129 ? -39.906 13.161 28.079 1.00 54.66 129 PRO A CA 1
ATOM 1002 C C . PRO A 1 129 ? -41.231 13.435 27.354 1.00 54.66 129 PRO A C 1
ATOM 1004 O O . PRO A 1 129 ? -41.280 14.291 26.464 1.00 54.66 129 PRO A O 1
ATOM 1007 N N . ASP A 1 130 ? -42.264 12.657 27.687 1.00 50.19 130 ASP A N 1
ATOM 1008 C CA . ASP A 1 130 ? -43.582 12.714 27.049 1.00 50.19 130 ASP A CA 1
ATOM 1009 C C . ASP A 1 130 ? -44.040 14.175 26.876 1.00 50.19 130 ASP A C 1
ATOM 1011 O O . ASP A 1 130 ? -44.275 14.884 27.853 1.00 50.19 130 ASP A O 1
ATOM 1015 N N . GLY A 1 131 ? -44.142 14.628 25.619 1.00 58.03 131 GLY A N 1
ATOM 1016 C CA . GLY A 1 131 ? -44.681 15.946 25.255 1.00 58.03 131 GLY A CA 1
ATOM 1017 C C . GLY A 1 131 ? -43.703 16.978 24.671 1.00 58.03 131 GLY A C 1
ATOM 1018 O O . GLY A 1 131 ? -44.153 18.049 24.270 1.00 58.03 131 GLY A O 1
ATOM 1019 N N . GLY A 1 132 ? -42.400 16.696 24.566 1.00 49.19 132 GLY A N 1
ATOM 1020 C CA . GLY A 1 132 ? -41.441 17.632 23.959 1.00 49.19 132 GLY A CA 1
ATOM 1021 C C . GLY A 1 132 ? -41.531 17.698 22.428 1.00 49.19 132 GLY A C 1
ATOM 1022 O O . GLY A 1 132 ? -41.111 16.768 21.742 1.00 49.19 132 GLY A O 1
ATOM 1023 N N . VAL A 1 133 ? -42.041 18.802 21.875 1.00 50.69 133 VAL A N 1
ATOM 1024 C CA . VAL A 1 133 ? -42.035 19.066 20.425 1.00 50.69 133 VAL A CA 1
ATOM 1025 C C . VAL A 1 133 ? -40.679 19.665 20.039 1.00 50.69 133 VAL A C 1
ATOM 1027 O O . VAL A 1 133 ? -40.347 20.768 20.463 1.00 50.69 133 VAL A O 1
ATOM 1030 N N . CYS A 1 134 ? -39.876 18.958 19.243 1.00 48.91 134 CYS A N 1
ATOM 1031 C CA . CYS A 1 134 ? -38.668 19.538 18.654 1.00 48.91 134 CYS A CA 1
ATOM 1032 C C . CYS A 1 134 ? -39.037 20.251 17.347 1.00 48.91 134 CYS A C 1
ATOM 1034 O O . CYS A 1 134 ? -39.328 19.587 16.351 1.00 48.91 134 CYS A O 1
ATOM 1036 N N . GLU A 1 135 ? -38.995 21.584 17.317 1.00 48.69 135 GLU A N 1
ATOM 1037 C CA . GLU A 1 135 ? -38.922 22.305 16.043 1.00 48.69 135 GLU A CA 1
ATOM 1038 C C . GLU A 1 135 ? -37.570 22.007 15.385 1.00 48.69 135 GLU A C 1
ATOM 1040 O O . GLU A 1 135 ? -36.498 22.250 15.944 1.00 48.69 135 GLU A O 1
ATOM 1045 N N . SER A 1 136 ? -37.616 21.422 14.193 1.00 46.41 136 SER A N 1
ATOM 1046 C CA . SER A 1 136 ? -36.433 21.097 13.408 1.00 46.41 136 SER A CA 1
ATOM 1047 C C . SER A 1 136 ? -35.805 22.371 12.839 1.00 46.41 136 SER A C 1
ATOM 1049 O O . SER A 1 136 ? -36.347 22.947 11.897 1.00 46.41 136 SER A O 1
ATOM 1051 N N . TYR A 1 137 ? -34.641 22.764 13.357 1.00 48.25 137 TYR A N 1
ATOM 1052 C CA . TYR A 1 137 ? -33.734 23.692 12.674 1.00 48.25 137 TYR A CA 1
ATOM 1053 C C . TYR A 1 137 ? -32.575 22.924 12.012 1.00 48.25 137 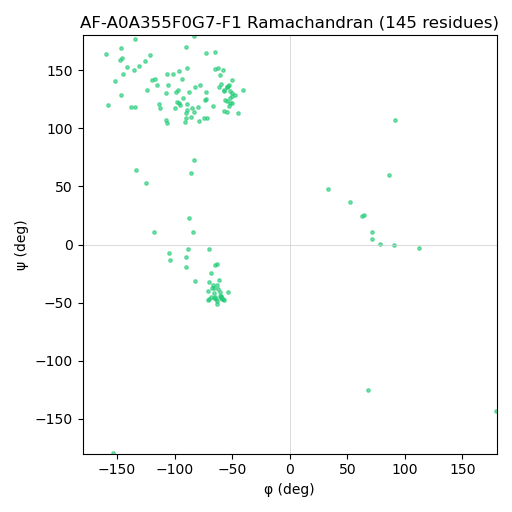TYR A C 1
ATOM 1055 O O . TYR A 1 137 ? -32.138 21.907 12.564 1.00 48.25 137 TYR A O 1
ATOM 1063 N N . PRO A 1 138 ? -32.056 23.384 10.854 1.00 48.78 138 PRO A N 1
ATOM 1064 C CA . PRO A 1 138 ? -31.098 22.630 10.036 1.00 48.78 138 PRO A CA 1
ATOM 1065 C C . PRO A 1 138 ? -29.692 22.490 10.653 1.00 48.78 138 PRO A C 1
ATOM 1067 O O . PRO A 1 138 ? -28.849 21.783 10.101 1.00 48.78 138 PRO A O 1
ATOM 1070 N N . ASP A 1 139 ? -29.449 23.109 11.811 1.00 51.00 139 ASP A N 1
ATOM 1071 C CA . ASP A 1 139 ? -28.096 23.424 12.280 1.00 51.00 139 ASP A CA 1
ATOM 1072 C C . ASP A 1 139 ? -27.740 22.713 13.606 1.00 51.00 139 ASP A C 1
ATOM 1074 O O . ASP A 1 139 ? -26.717 23.003 14.220 1.00 51.00 139 ASP A O 1
ATOM 1078 N N . GLY A 1 140 ? -28.558 21.751 14.057 1.00 53.44 140 GLY A N 1
ATOM 1079 C CA . GLY A 1 140 ? -28.262 20.928 15.242 1.00 53.44 140 GLY A CA 1
ATOM 1080 C C . GLY A 1 140 ? -28.695 21.547 16.577 1.00 53.44 140 GLY A C 1
ATOM 1081 O O . GLY A 1 140 ? -27.875 21.754 17.468 1.00 53.44 140 GLY A O 1
ATOM 1082 N N . GLY A 1 141 ? -29.995 21.816 16.730 1.00 42.41 141 GLY A N 1
ATOM 1083 C CA . GLY A 1 141 ? -30.569 22.436 17.931 1.00 42.41 141 GLY A CA 1
ATOM 1084 C C . GLY A 1 141 ? -30.350 21.655 19.238 1.00 42.41 141 GLY A C 1
ATOM 1085 O O . GLY A 1 141 ? -30.503 20.434 19.294 1.00 42.41 141 GLY A O 1
ATOM 1086 N N . ALA A 1 142 ? -30.029 22.393 20.305 1.00 50.34 142 ALA A N 1
ATOM 1087 C CA . ALA A 1 142 ? -30.003 21.915 21.685 1.00 50.34 142 ALA A CA 1
ATOM 1088 C C . ALA A 1 142 ? -31.417 21.942 22.293 1.00 50.34 142 ALA A C 1
ATOM 1090 O O . ALA A 1 142 ? -32.144 22.923 22.141 1.00 50.34 142 ALA A O 1
ATOM 1091 N N . CYS A 1 143 ? -31.793 20.873 22.998 1.00 46.50 143 CYS A N 1
ATOM 1092 C CA . CYS A 1 143 ? -33.020 20.822 23.791 1.00 46.50 143 CYS A CA 1
ATOM 1093 C C . CYS A 1 143 ? -32.777 21.543 25.123 1.00 46.50 143 CYS A C 1
ATOM 1095 O O . CYS A 1 143 ? -31.926 21.112 25.899 1.00 46.50 143 CYS A O 1
ATOM 1097 N N . TRP A 1 144 ? -33.517 22.615 25.394 1.00 45.31 144 TRP A N 1
ATOM 1098 C CA . TRP A 1 144 ? -33.545 23.245 26.713 1.00 45.31 144 TRP A CA 1
ATOM 1099 C C . TRP A 1 144 ? -34.781 22.744 27.459 1.00 45.31 144 TRP A C 1
ATOM 1101 O O . TRP A 1 144 ? -35.893 22.863 26.953 1.00 45.31 144 TRP A O 1
ATOM 1111 N N . GLY A 1 145 ? -34.581 22.143 28.632 1.00 38.00 145 GLY A N 1
ATOM 1112 C CA . GLY A 1 145 ? -35.667 21.919 29.585 1.00 38.00 145 GLY A CA 1
ATOM 1113 C C . GLY A 1 145 ? -35.972 23.223 30.318 1.00 38.00 145 GLY A C 1
ATOM 1114 O O . GLY A 1 145 ? -35.043 23.948 30.677 1.00 38.00 145 GLY A O 1
ATOM 1115 N N . GLU A 1 146 ? -37.254 23.534 30.503 1.00 42.06 146 GLU A N 1
ATOM 1116 C CA . GLU A 1 146 ? -37.690 24.620 31.389 1.00 42.06 146 GLU A CA 1
ATOM 1117 C C . GLU A 1 146 ? -37.328 24.304 32.861 1.00 42.06 146 GLU A C 1
ATOM 1119 O O . GLU A 1 146 ? -37.203 23.122 33.199 1.00 42.06 146 GLU A O 1
ATOM 1124 N N . PRO A 1 147 ? -37.085 25.329 33.707 1.00 50.56 147 PRO A N 1
ATOM 1125 C CA . PRO A 1 147 ? -36.608 25.167 35.087 1.00 50.56 147 PRO A CA 1
ATOM 1126 C C . PRO A 1 147 ? -37.579 24.447 36.031 1.00 50.56 147 PRO A C 1
ATOM 1128 O O . PRO A 1 147 ? -38.811 24.571 35.850 1.00 50.56 147 PRO A O 1
#

Secondary structure (DSSP, 8-state):
-PPPPPPPEEEE--TT-S-GGGTTTSEEEEEEE---B-TTSSBPHHHHHHHHHHHHHHHHHTTEEEEEE---HHHHHHHHHHHTS--EE----EETTEE--SSSTTS---EEEEEEE----PPPPPPPPTT------TTTPPPPPP-

Radius of gyration: 21.44 Å; Cα contacts (8 Å, |Δi|>4): 195; chains: 1; bounding box: 62×36×57 Å

Nearest PDB structures (foldseek):
  7xex-assembly3_C  TM=5.640E-01  e=8.220E+00  Pseudomonas aeruginosa
  7dp1-assembly1_A  TM=4.439E-01  e=5.989E+00  Sphingopyxis sp.

Foldseek 3Di:
DPDPDQWDWDKDDDPPAADDPQPPQFDKIWIGTPADADPQQAGDLVSLLSNVVVVVVVCVVLVKDKAKEAPDPVNQVSNCVVNVHNRYDYDADDDPNDGEDHGGPVHDPTIIMRMGRPPDPPPPDDPDDPPDDDDDDPPDDDDDDDD

pLDDT: mean 80.32, std 18.63, range [36.19, 98.31]

Mean predicted aligned error: 11.45 Å